Protein AF-A0A6C0EWU5-F1 (afdb_monomer_lite)

Secondary structure (DSSP, 8-state):
---------HHHHHHHHHHHHHHHHHHHHHHHHHHHHHHHHHHHHHHHHHHHHHHHHHHHHHHHHHHHHHHHHHHHHHHHHHHHHTS-S-HHHHHHHHHHHHHHHHHHHHHHHHHHHHH-TTGGG--

Structure (mmCIF, N/CA/C/O backbone):
data_AF-A0A6C0EWU5-F1
#
_entry.id   AF-A0A6C0EWU5-F1
#
loop_
_atom_site.group_PDB
_atom_site.id
_atom_site.type_symbol
_atom_site.label_atom_id
_atom_site.label_alt_id
_atom_site.label_comp_id
_atom_site.label_asym_id
_atom_site.label_entity_id
_atom_site.label_seq_id
_atom_site.pdbx_PDB_ins_code
_atom_site.Cartn_x
_atom_site.Cartn_y
_atom_site.Cartn_z
_atom_site.occupancy
_atom_site.B_iso_or_equiv
_atom_site.auth_seq_id
_atom_site.auth_comp_id
_atom_site.auth_asym_id
_atom_site.auth_atom_id
_atom_site.pdbx_PDB_model_num
ATOM 1 N N . MET A 1 1 ? 5.588 5.354 -76.431 1.00 35.34 1 MET A N 1
ATOM 2 C CA . MET A 1 1 ? 6.409 6.400 -75.790 1.00 35.34 1 MET A CA 1
ATOM 3 C C . MET A 1 1 ? 7.253 5.715 -74.732 1.00 35.34 1 MET A C 1
ATOM 5 O O . MET A 1 1 ? 6.682 5.123 -73.828 1.00 35.34 1 MET A O 1
ATOM 9 N N . ASN A 1 2 ? 8.574 5.694 -74.916 1.00 43.91 2 ASN A N 1
ATOM 10 C CA . ASN A 1 2 ? 9.517 5.107 -73.963 1.00 43.91 2 ASN A CA 1
ATOM 11 C C . ASN A 1 2 ? 9.592 6.008 -72.730 1.00 43.91 2 ASN A C 1
ATOM 13 O O . ASN A 1 2 ? 9.985 7.167 -72.842 1.00 43.91 2 ASN A O 1
ATOM 17 N N . THR A 1 3 ? 9.216 5.488 -71.565 1.00 42.56 3 THR A N 1
ATOM 18 C CA . THR A 1 3 ? 9.579 6.096 -70.283 1.00 42.56 3 THR A CA 1
ATOM 19 C C . THR A 1 3 ? 11.103 6.050 -70.159 1.00 42.56 3 THR A C 1
ATOM 21 O O . THR A 1 3 ? 11.662 4.955 -70.271 1.00 42.56 3 THR A O 1
ATOM 24 N N . PRO A 1 4 ? 11.798 7.184 -69.969 1.00 48.66 4 PRO A N 1
ATOM 25 C CA . PRO A 1 4 ? 13.236 7.164 -69.765 1.00 48.66 4 PRO A CA 1
ATOM 26 C C . PRO A 1 4 ? 13.514 6.430 -68.451 1.00 48.66 4 PRO A C 1
ATOM 28 O O . PRO A 1 4 ? 13.152 6.896 -67.372 1.00 48.66 4 PRO A O 1
ATOM 31 N N . SER A 1 5 ? 14.112 5.245 -68.563 1.00 55.81 5 SER A N 1
ATOM 32 C CA . SER A 1 5 ? 14.723 4.549 -67.438 1.00 55.81 5 SER A CA 1
ATOM 33 C C . SER A 1 5 ? 15.884 5.421 -66.978 1.00 55.81 5 SER A C 1
ATOM 35 O O . SER A 1 5 ? 16.897 5.512 -67.670 1.00 55.81 5 SER A O 1
ATOM 37 N N . TYR A 1 6 ? 15.710 6.143 -65.871 1.00 59.22 6 TYR A N 1
ATOM 38 C CA . TYR A 1 6 ? 16.803 6.889 -65.257 1.00 59.22 6 TYR A CA 1
ATOM 39 C C . TYR A 1 6 ? 17.744 5.862 -64.617 1.00 59.22 6 TYR A C 1
ATOM 41 O O . TYR A 1 6 ? 17.620 5.514 -63.442 1.00 59.22 6 TYR A O 1
ATOM 49 N N . GLU A 1 7 ? 18.629 5.279 -65.424 1.00 72.81 7 GLU A N 1
ATOM 50 C CA . GLU A 1 7 ? 19.652 4.376 -64.923 1.00 72.81 7 GLU A CA 1
ATOM 51 C C . GLU A 1 7 ? 20.672 5.206 -64.153 1.00 72.81 7 GLU A C 1
ATOM 53 O O . GLU A 1 7 ? 21.529 5.861 -64.739 1.00 72.81 7 GLU A O 1
ATOM 58 N N . LEU A 1 8 ? 20.562 5.174 -62.822 1.00 75.50 8 LEU A N 1
ATOM 59 C CA . LEU A 1 8 ? 21.600 5.678 -61.925 1.00 75.50 8 LEU A CA 1
ATOM 60 C C . LEU A 1 8 ? 22.953 5.136 -62.384 1.00 75.50 8 LEU A C 1
ATOM 62 O O . LEU A 1 8 ? 23.079 3.932 -62.651 1.00 75.50 8 LEU A O 1
ATOM 66 N N . THR A 1 9 ? 23.950 6.009 -62.444 1.00 86.19 9 THR A N 1
ATOM 67 C CA . THR A 1 9 ? 25.335 5.619 -62.701 1.00 86.19 9 THR A CA 1
ATOM 68 C C . THR A 1 9 ? 25.830 4.696 -61.586 1.00 86.19 9 THR A C 1
ATOM 70 O O . THR A 1 9 ? 25.297 4.698 -60.475 1.00 86.19 9 THR A O 1
ATOM 73 N N . LEU A 1 10 ? 26.863 3.893 -61.861 1.00 83.94 10 LEU A N 1
ATOM 74 C CA . LEU A 1 10 ? 27.429 2.968 -60.871 1.00 83.94 10 LEU A CA 1
ATOM 75 C C . LEU A 1 10 ? 27.783 3.686 -59.554 1.00 83.94 10 LEU A C 1
ATOM 77 O O . LEU A 1 10 ? 27.404 3.226 -58.484 1.00 83.94 10 LEU A O 1
ATOM 81 N N . ALA A 1 11 ? 28.399 4.867 -59.648 1.00 84.56 11 ALA A N 1
ATOM 82 C CA . ALA A 1 11 ? 28.766 5.678 -58.489 1.00 84.56 11 ALA A CA 1
ATOM 83 C C . ALA A 1 11 ? 27.550 6.187 -57.689 1.00 84.56 11 ALA A C 1
ATOM 85 O O . ALA A 1 11 ? 27.595 6.244 -56.460 1.00 84.56 11 ALA A O 1
ATOM 86 N N . GLU A 1 12 ? 26.451 6.549 -58.359 1.00 88.81 12 GLU A N 1
ATOM 87 C CA . GLU A 1 12 ? 25.216 6.974 -57.685 1.00 88.81 12 GLU A CA 1
ATOM 88 C C . GLU A 1 12 ? 24.514 5.802 -56.991 1.00 88.81 12 GLU A C 1
ATOM 90 O O . GLU A 1 12 ? 23.986 5.972 -55.891 1.00 88.81 12 GLU A O 1
ATOM 95 N N . ARG A 1 13 ? 24.542 4.604 -57.594 1.00 86.75 13 ARG A N 1
ATOM 96 C CA . ARG A 1 13 ? 24.025 3.379 -56.963 1.00 86.75 13 ARG A CA 1
ATOM 97 C C . ARG A 1 13 ? 24.836 3.012 -55.726 1.00 86.75 13 ARG A C 1
ATOM 99 O O . ARG A 1 13 ? 24.239 2.727 -54.692 1.00 86.75 13 ARG A O 1
ATOM 106 N N . ASP A 1 14 ? 26.162 3.085 -55.809 1.00 88.62 14 ASP A N 1
ATOM 107 C CA . ASP A 1 14 ? 27.047 2.799 -54.677 1.00 88.62 14 ASP A CA 1
ATOM 108 C C . ASP A 1 14 ? 26.817 3.782 -53.523 1.00 88.62 14 ASP A C 1
ATOM 110 O O . ASP A 1 14 ? 26.668 3.371 -52.373 1.00 88.62 14 ASP A O 1
ATOM 114 N N . ASN A 1 15 ? 26.691 5.082 -53.811 1.00 91.94 15 ASN A N 1
ATOM 115 C CA . ASN A 1 15 ? 26.384 6.081 -52.783 1.00 91.94 15 ASN A CA 1
ATOM 116 C C . ASN A 1 15 ? 25.007 5.829 -52.141 1.00 91.94 15 ASN A C 1
ATOM 118 O O . ASN A 1 15 ? 24.858 5.889 -50.921 1.00 91.94 15 ASN A O 1
ATOM 122 N N . TYR A 1 16 ? 24.002 5.480 -52.947 1.00 92.06 16 TYR A N 1
ATOM 123 C CA . TYR A 1 16 ? 22.674 5.143 -52.440 1.00 92.06 16 TYR A CA 1
ATOM 124 C C . TYR A 1 16 ? 22.685 3.896 -51.540 1.00 92.06 16 TYR A C 1
ATOM 126 O O . TYR A 1 16 ? 22.031 3.892 -50.496 1.00 92.06 16 TYR A O 1
ATOM 134 N N . LEU A 1 17 ? 23.467 2.867 -51.884 1.00 92.81 17 LEU A N 1
ATOM 135 C CA . LEU A 1 17 ? 23.655 1.684 -51.038 1.00 92.81 17 LEU A CA 1
ATOM 136 C C . LEU A 1 17 ? 24.297 2.044 -49.694 1.00 92.81 17 LEU A C 1
ATOM 138 O O . LEU A 1 17 ? 23.769 1.646 -48.657 1.00 92.81 17 LEU A O 1
ATOM 142 N N . VAL A 1 18 ? 25.344 2.874 -49.692 1.00 95.25 18 VAL A N 1
ATOM 143 C CA . VAL A 1 18 ? 25.978 3.362 -48.453 1.00 95.25 18 VAL A CA 1
ATOM 144 C C . VAL A 1 18 ? 24.972 4.111 -47.570 1.00 95.25 18 VAL A C 1
ATOM 146 O O . VAL A 1 18 ? 24.932 3.920 -46.353 1.00 95.25 18 VAL A O 1
ATOM 149 N N . GLN A 1 19 ? 24.107 4.938 -48.165 1.00 95.31 19 GLN A N 1
ATOM 150 C CA . GLN A 1 19 ? 23.055 5.638 -47.422 1.00 95.31 19 GLN A CA 1
ATOM 151 C C . GLN A 1 19 ? 22.014 4.676 -46.839 1.00 95.31 19 GLN A C 1
ATOM 153 O O . GLN A 1 19 ? 21.577 4.865 -45.701 1.00 95.31 19 GLN A O 1
ATOM 158 N N . ILE A 1 20 ? 21.618 3.644 -47.589 1.00 95.31 20 ILE A N 1
ATOM 159 C CA . ILE A 1 20 ? 20.702 2.608 -47.098 1.00 95.31 20 ILE A CA 1
ATOM 160 C C . ILE A 1 20 ? 21.328 1.859 -45.922 1.00 95.31 20 ILE A C 1
ATOM 162 O O . ILE A 1 20 ? 20.665 1.691 -44.899 1.00 95.31 20 ILE A O 1
ATOM 166 N N . GLU A 1 21 ? 22.588 1.442 -46.031 1.00 96.00 21 GLU A N 1
ATOM 167 C CA . GLU A 1 21 ? 23.302 0.742 -44.960 1.00 96.00 21 GLU A CA 1
ATOM 168 C C . GLU A 1 21 ? 23.369 1.594 -43.689 1.00 96.00 21 GLU A C 1
ATOM 170 O O . GLU A 1 21 ? 22.986 1.125 -42.612 1.00 96.00 21 GLU A O 1
ATOM 175 N N . ALA A 1 22 ? 23.716 2.877 -43.822 1.00 97.25 22 ALA A N 1
ATOM 176 C CA . ALA A 1 22 ? 23.724 3.817 -42.704 1.00 97.25 22 ALA A CA 1
ATOM 177 C C . ALA A 1 22 ? 22.333 3.968 -42.058 1.00 97.25 22 ALA A C 1
ATOM 179 O O . ALA A 1 22 ? 22.202 3.995 -40.831 1.00 97.25 22 ALA A O 1
ATOM 180 N N . GLN A 1 23 ? 21.262 4.026 -42.859 1.00 97.56 23 GLN A N 1
ATOM 181 C CA . GLN A 1 23 ? 19.895 4.087 -42.333 1.00 97.56 23 GLN A CA 1
ATOM 182 C C . GLN A 1 23 ? 19.464 2.786 -41.646 1.00 97.56 23 GLN A C 1
ATOM 184 O O . GLN A 1 23 ? 18.754 2.837 -40.636 1.00 97.56 23 GLN A O 1
ATOM 189 N N . ILE A 1 24 ? 19.861 1.626 -42.175 1.00 97.50 24 ILE A N 1
ATOM 190 C CA . ILE A 1 24 ? 19.598 0.320 -41.560 1.00 97.50 24 ILE A CA 1
ATOM 191 C C . ILE A 1 24 ? 20.277 0.255 -40.193 1.00 97.50 24 ILE A C 1
ATOM 193 O O . ILE A 1 24 ? 19.633 -0.111 -39.206 1.00 97.50 24 ILE A O 1
ATOM 197 N N . GLU A 1 25 ? 21.542 0.662 -40.110 1.00 97.94 25 GLU A N 1
ATOM 198 C CA . GLU A 1 25 ? 22.288 0.679 -38.856 1.00 97.94 25 GLU A CA 1
ATOM 199 C C . GLU A 1 25 ? 21.668 1.649 -37.839 1.00 97.94 25 GLU A C 1
ATOM 201 O O . GLU A 1 25 ? 21.406 1.269 -36.694 1.00 97.94 25 GLU A O 1
ATOM 206 N N . ALA A 1 26 ? 21.320 2.867 -38.264 1.00 97.94 26 ALA A N 1
ATOM 207 C CA . ALA A 1 26 ? 20.658 3.848 -37.407 1.00 97.94 26 ALA A CA 1
ATOM 208 C C . ALA A 1 26 ? 19.324 3.320 -36.846 1.00 97.94 26 ALA A C 1
ATOM 210 O O . ALA A 1 26 ? 19.053 3.435 -35.646 1.00 97.94 26 ALA A O 1
ATOM 211 N N . LYS A 1 27 ? 18.501 2.680 -37.688 1.00 98.19 27 LYS A N 1
ATOM 212 C CA . LYS A 1 27 ? 17.238 2.058 -37.257 1.00 98.19 27 LYS A CA 1
ATOM 213 C C . LYS A 1 27 ? 17.474 0.893 -36.301 1.00 98.19 27 LYS A C 1
ATOM 215 O O . LYS A 1 27 ? 16.739 0.759 -35.323 1.00 98.19 27 LYS A O 1
ATOM 220 N N . ARG A 1 28 ? 18.500 0.072 -36.539 1.00 97.81 28 ARG A N 1
ATOM 221 C CA . ARG A 1 28 ? 18.869 -1.032 -35.644 1.00 97.81 28 ARG A CA 1
ATOM 222 C C . ARG A 1 28 ? 19.251 -0.513 -34.260 1.00 97.81 28 ARG A C 1
ATOM 224 O O . ARG A 1 28 ? 18.725 -1.006 -33.263 1.00 97.81 28 ARG A O 1
ATOM 231 N N . ASN A 1 29 ? 20.093 0.515 -34.199 1.00 98.06 29 ASN A N 1
ATOM 232 C CA . ASN A 1 29 ? 20.510 1.137 -32.943 1.00 98.06 29 ASN A CA 1
ATOM 233 C C . ASN A 1 29 ? 19.324 1.772 -32.204 1.00 98.06 29 ASN A C 1
ATOM 235 O O . ASN A 1 29 ? 19.176 1.584 -30.995 1.00 98.06 29 ASN A O 1
ATOM 239 N N . LEU A 1 30 ? 18.418 2.432 -32.932 1.00 97.94 30 LEU A N 1
ATOM 240 C CA . LEU A 1 30 ? 17.181 2.969 -32.366 1.00 97.94 30 LEU A CA 1
ATOM 241 C C . LEU A 1 30 ? 16.304 1.867 -31.751 1.00 97.94 30 LEU A C 1
ATOM 243 O O . LEU A 1 30 ? 15.815 2.024 -30.632 1.00 97.94 30 LEU A O 1
ATOM 247 N N . LEU A 1 31 ? 16.102 0.749 -32.456 1.00 98.25 31 LEU A N 1
ATOM 248 C CA . LEU A 1 31 ? 15.298 -0.374 -31.963 1.00 98.25 31 LEU A CA 1
ATOM 249 C C . LEU A 1 31 ? 15.914 -1.016 -30.716 1.00 98.25 31 LEU A C 1
ATOM 251 O O . LEU A 1 31 ? 15.196 -1.304 -29.759 1.00 98.25 31 LEU A O 1
ATOM 255 N N . LEU A 1 32 ? 17.238 -1.186 -30.690 1.00 98.19 32 LEU A N 1
ATOM 256 C CA . LEU A 1 32 ? 17.953 -1.679 -29.512 1.00 98.19 32 LEU A CA 1
ATOM 257 C C . LEU A 1 32 ? 17.789 -0.739 -28.311 1.00 98.19 32 LEU A C 1
ATOM 259 O O . LEU A 1 32 ? 17.517 -1.207 -27.203 1.00 98.19 32 LEU A O 1
ATOM 263 N N . GLY A 1 33 ? 17.886 0.574 -28.535 1.00 98.19 33 GLY A N 1
ATOM 264 C CA . GLY A 1 33 ? 17.641 1.584 -27.506 1.00 98.19 33 GLY A CA 1
ATOM 265 C C . GLY A 1 33 ? 16.211 1.528 -26.964 1.00 98.19 33 GLY A C 1
ATOM 266 O O . GLY A 1 33 ? 16.013 1.471 -25.750 1.00 98.19 33 GLY A O 1
ATOM 267 N N . LYS A 1 34 ? 15.211 1.453 -27.853 1.00 98.06 34 LYS A N 1
ATOM 268 C CA . LYS A 1 34 ? 13.795 1.330 -27.470 1.00 98.06 34 LYS A CA 1
ATOM 269 C C . LYS A 1 34 ? 13.512 0.058 -26.678 1.00 98.06 34 LYS A C 1
ATOM 271 O O . LYS A 1 34 ? 12.779 0.118 -25.697 1.00 98.06 34 LYS A O 1
ATOM 276 N N . ARG A 1 35 ? 14.112 -1.075 -27.059 1.00 97.94 35 ARG A N 1
ATOM 277 C CA . ARG A 1 35 ? 13.980 -2.332 -26.310 1.00 97.94 35 ARG A CA 1
ATOM 278 C C . ARG A 1 35 ? 14.500 -2.179 -24.882 1.00 97.94 35 ARG A C 1
ATOM 280 O O . ARG A 1 35 ? 13.786 -2.512 -23.946 1.00 97.94 35 ARG A O 1
ATOM 287 N N . LYS A 1 36 ? 15.707 -1.628 -24.712 1.00 97.88 36 LYS A N 1
ATOM 288 C CA . LYS A 1 36 ? 16.297 -1.408 -23.382 1.00 97.88 36 LYS A CA 1
ATOM 289 C C . LYS A 1 36 ? 15.447 -0.462 -22.529 1.00 97.88 36 LYS A C 1
ATOM 291 O O . LYS A 1 36 ? 15.267 -0.706 -21.341 1.00 97.88 36 LYS A O 1
ATOM 296 N N . PHE A 1 37 ? 14.918 0.600 -23.137 1.00 97.94 37 PHE A N 1
ATOM 297 C CA . PHE A 1 37 ? 13.999 1.515 -22.465 1.00 97.94 37 PHE A CA 1
ATOM 298 C C . PHE A 1 37 ? 12.746 0.783 -21.968 1.00 97.94 37 PHE A C 1
ATOM 300 O O . PHE A 1 37 ? 12.447 0.843 -20.781 1.00 97.94 37 PHE A O 1
ATOM 307 N N . LEU A 1 38 ? 12.078 0.018 -22.840 1.00 97.94 38 LEU A N 1
ATOM 308 C CA . LEU A 1 38 ? 10.892 -0.763 -22.476 1.00 97.94 38 LEU A CA 1
ATOM 309 C C . LEU A 1 38 ? 11.176 -1.773 -21.360 1.00 97.94 38 LEU A C 1
ATOM 311 O O . LEU A 1 38 ? 10.381 -1.895 -20.435 1.00 97.94 38 LEU A O 1
ATOM 315 N N . GLU A 1 39 ? 12.310 -2.472 -21.415 1.00 98.06 39 GLU A N 1
ATOM 316 C CA . GLU A 1 39 ? 12.717 -3.411 -20.364 1.00 98.06 39 GLU A CA 1
ATOM 317 C C . GLU A 1 39 ? 12.882 -2.722 -19.004 1.00 98.06 39 GLU A C 1
ATOM 319 O O . GLU A 1 39 ? 12.488 -3.281 -17.981 1.00 98.06 39 GLU A O 1
ATOM 324 N N . ASN A 1 40 ? 13.431 -1.507 -18.977 1.00 97.88 40 ASN A N 1
ATOM 325 C CA . ASN A 1 40 ? 13.566 -0.736 -17.743 1.00 97.88 40 ASN A CA 1
ATOM 326 C C . ASN A 1 40 ? 12.209 -0.236 -17.236 1.00 97.88 40 ASN A C 1
ATOM 328 O O . ASN A 1 40 ? 11.893 -0.438 -16.067 1.00 97.88 40 ASN A O 1
ATOM 332 N N . THR A 1 41 ? 11.373 0.321 -18.115 1.00 97.69 41 THR A N 1
ATOM 333 C CA . THR A 1 41 ? 10.021 0.770 -17.754 1.00 97.69 41 THR A CA 1
ATOM 334 C C . THR A 1 41 ? 9.167 -0.379 -17.220 1.00 97.69 41 THR A C 1
ATOM 336 O O . THR A 1 41 ? 8.421 -0.206 -16.264 1.00 97.69 41 THR A O 1
ATOM 339 N N . LEU A 1 42 ? 9.291 -1.584 -17.785 1.00 97.44 42 LEU A N 1
ATOM 340 C CA . LEU A 1 42 ? 8.593 -2.762 -17.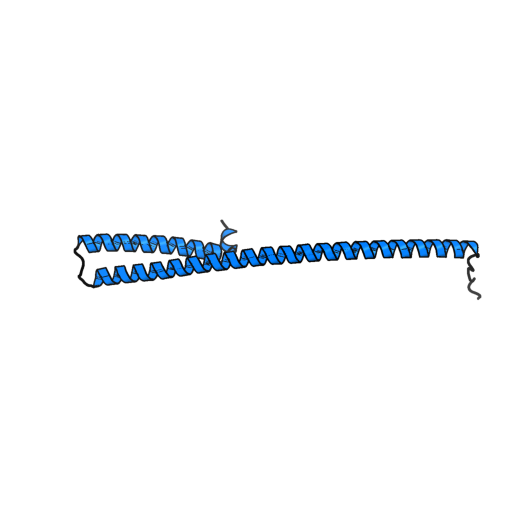271 1.00 97.44 42 LEU A CA 1
ATOM 341 C C . LEU A 1 42 ? 9.032 -3.118 -15.847 1.00 97.44 42 LEU A C 1
ATOM 343 O O . LEU A 1 42 ? 8.178 -3.427 -15.019 1.00 97.44 42 LEU A O 1
ATOM 347 N N . LYS A 1 43 ? 10.332 -3.042 -15.542 1.00 97.25 43 LYS A N 1
ATOM 348 C CA . LYS A 1 43 ? 10.841 -3.277 -14.181 1.00 97.25 43 LYS A CA 1
ATOM 349 C C . LYS A 1 43 ? 10.317 -2.236 -13.196 1.00 97.25 43 LYS A C 1
ATOM 351 O O . LYS A 1 43 ? 9.894 -2.598 -12.103 1.00 97.25 43 LYS A O 1
ATOM 356 N N . GLU A 1 44 ? 10.315 -0.965 -13.587 1.00 97.00 44 GLU A N 1
ATOM 357 C CA . GLU A 1 44 ? 9.756 0.123 -12.777 1.00 97.00 44 GLU A CA 1
ATOM 358 C C . GLU A 1 44 ? 8.261 -0.094 -12.520 1.00 97.00 44 GLU A C 1
ATOM 360 O O . GLU A 1 44 ? 7.817 -0.019 -11.378 1.00 97.00 44 GLU A O 1
ATOM 365 N N . ASN A 1 45 ? 7.496 -0.469 -13.546 1.00 97.38 45 ASN A N 1
ATOM 366 C CA . ASN A 1 45 ? 6.074 -0.774 -13.402 1.00 97.38 45 ASN A CA 1
ATOM 367 C C . ASN A 1 45 ? 5.826 -1.963 -12.466 1.00 97.38 45 ASN A C 1
ATOM 369 O O . ASN A 1 45 ? 4.928 -1.906 -11.631 1.00 97.38 45 ASN A O 1
ATOM 373 N N . GLN A 1 46 ? 6.623 -3.029 -12.569 1.00 97.50 46 GLN A N 1
ATOM 374 C CA . GLN A 1 46 ? 6.531 -4.178 -11.661 1.00 97.50 46 GLN A CA 1
ATOM 375 C C . GLN A 1 46 ? 6.834 -3.784 -10.214 1.00 97.50 46 GLN A C 1
ATOM 377 O O . GLN A 1 46 ? 6.140 -4.223 -9.298 1.00 97.50 46 GLN A O 1
ATOM 382 N N . PHE A 1 47 ? 7.843 -2.935 -10.007 1.00 96.31 47 PHE A N 1
ATOM 383 C CA . PHE A 1 47 ? 8.158 -2.394 -8.690 1.00 96.31 47 PHE A CA 1
ATOM 384 C C . PHE A 1 47 ? 6.997 -1.562 -8.132 1.00 96.31 47 PHE A C 1
ATOM 386 O O . PHE A 1 47 ? 6.568 -1.796 -7.004 1.00 96.31 47 PHE A O 1
ATOM 393 N N . LEU A 1 48 ? 6.445 -0.641 -8.927 1.00 97.19 48 LEU A N 1
ATOM 394 C CA . LEU A 1 48 ? 5.317 0.201 -8.523 1.00 97.19 48 LEU A CA 1
ATOM 395 C C . LEU A 1 48 ? 4.058 -0.617 -8.215 1.00 97.19 48 LEU A C 1
ATOM 397 O O . LEU A 1 48 ? 3.358 -0.309 -7.252 1.00 97.19 48 LEU A O 1
ATOM 401 N N . GLU A 1 49 ? 3.788 -1.682 -8.972 1.00 97.56 49 GLU A N 1
ATOM 402 C CA . GLU A 1 49 ? 2.684 -2.597 -8.670 1.00 97.56 49 GLU A CA 1
ATOM 403 C C . GLU A 1 49 ? 2.923 -3.340 -7.346 1.00 97.56 49 GLU A C 1
ATOM 405 O O . GLU A 1 49 ? 1.997 -3.507 -6.555 1.00 97.56 49 GLU A O 1
ATOM 410 N N . GLY A 1 50 ? 4.171 -3.727 -7.058 1.00 97.00 50 GLY A N 1
ATOM 411 C CA . GLY A 1 50 ? 4.565 -4.268 -5.756 1.00 97.00 50 GLY A CA 1
ATOM 412 C C . GLY A 1 50 ? 4.281 -3.291 -4.613 1.00 97.00 50 GLY A C 1
ATOM 413 O O . GLY A 1 50 ? 3.571 -3.638 -3.672 1.00 97.00 50 GLY A O 1
ATOM 414 N N . VAL A 1 51 ? 4.747 -2.046 -4.744 1.00 95.81 51 VAL A N 1
ATOM 415 C CA . VAL A 1 51 ? 4.511 -0.976 -3.761 1.00 95.81 51 VAL A CA 1
ATOM 416 C C . VAL A 1 51 ? 3.014 -0.763 -3.535 1.00 95.81 51 VAL A C 1
ATOM 418 O O . VAL A 1 51 ? 2.551 -0.784 -2.396 1.00 95.81 51 VAL A O 1
ATOM 421 N N . LYS A 1 52 ? 2.233 -0.615 -4.608 1.00 94.50 52 LYS A N 1
ATOM 422 C CA . LYS A 1 52 ? 0.773 -0.459 -4.543 1.00 94.50 52 LYS A CA 1
ATOM 423 C C . LYS A 1 52 ? 0.104 -1.622 -3.804 1.00 94.50 52 LYS A C 1
ATOM 425 O O . LYS A 1 52 ? -0.762 -1.388 -2.962 1.00 94.50 52 LYS A O 1
ATOM 430 N N . ASN A 1 53 ? 0.506 -2.858 -4.096 1.00 95.56 53 ASN A N 1
ATOM 431 C CA . ASN A 1 53 ? -0.038 -4.039 -3.428 1.00 95.56 53 ASN A CA 1
ATOM 432 C C . ASN A 1 53 ? 0.281 -4.052 -1.933 1.00 95.56 53 ASN A C 1
ATOM 434 O O . ASN A 1 53 ? -0.568 -4.441 -1.134 1.00 95.56 53 ASN A O 1
ATOM 438 N N . ASP A 1 54 ? 1.471 -3.613 -1.536 1.00 94.50 54 ASP A N 1
ATOM 439 C CA . ASP A 1 54 ? 1.824 -3.536 -0.123 1.00 94.50 54 ASP A CA 1
ATOM 440 C C . ASP A 1 54 ? 1.013 -2.454 0.600 1.00 94.50 54 ASP A C 1
ATOM 442 O O . ASP A 1 54 ? 0.460 -2.734 1.663 1.00 94.50 54 ASP A O 1
ATOM 446 N N . TYR A 1 55 ? 0.819 -1.275 -0.004 1.00 91.31 55 TYR A N 1
ATOM 447 C CA . TYR A 1 55 ? -0.103 -0.263 0.531 1.00 91.31 55 TYR A CA 1
ATOM 448 C C . TYR A 1 55 ? -1.523 -0.810 0.706 1.00 91.31 55 TYR A C 1
ATOM 450 O O . TYR A 1 55 ? -2.137 -0.579 1.747 1.00 91.31 55 TYR A O 1
ATOM 458 N N . HIS A 1 56 ? -2.027 -1.567 -0.270 1.00 89.94 56 HIS A N 1
ATOM 459 C CA . HIS A 1 56 ? -3.349 -2.182 -0.179 1.00 89.94 56 HIS A CA 1
ATOM 460 C C . HIS A 1 56 ? -3.442 -3.192 0.975 1.00 89.94 56 HIS A C 1
ATOM 462 O O . HIS A 1 56 ? -4.381 -3.134 1.763 1.00 89.94 56 HIS A O 1
ATOM 468 N N . LYS A 1 57 ? -2.430 -4.049 1.163 1.00 93.50 57 LYS A N 1
ATOM 469 C CA . LYS A 1 57 ? -2.388 -4.982 2.304 1.00 93.50 57 LYS A CA 1
ATOM 470 C C . LYS A 1 57 ? -2.360 -4.258 3.648 1.00 93.50 57 LYS A C 1
ATOM 472 O O . LYS A 1 57 ? -3.049 -4.675 4.576 1.00 93.50 57 LYS A O 1
ATOM 477 N N . TYR A 1 58 ? -1.549 -3.206 3.775 1.00 90.56 58 TYR A N 1
ATOM 478 C CA . TYR A 1 58 ? -1.490 -2.412 5.005 1.00 90.56 58 TYR A CA 1
ATOM 479 C C . TYR A 1 58 ? -2.835 -1.766 5.309 1.00 90.56 58 TYR A C 1
ATOM 481 O O . TYR A 1 58 ? -3.301 -1.801 6.444 1.00 90.56 58 TYR A O 1
ATOM 489 N N . TYR A 1 59 ? -3.466 -1.216 4.283 1.00 89.19 59 TYR A N 1
ATOM 490 C CA . TYR A 1 59 ? -4.788 -0.637 4.375 1.00 89.19 59 TYR A CA 1
ATOM 491 C C . TYR A 1 59 ? -5.834 -1.657 4.855 1.00 89.19 59 TYR A C 1
ATOM 493 O O . TYR A 1 59 ? -6.507 -1.414 5.859 1.00 89.19 59 TYR A O 1
ATOM 501 N N 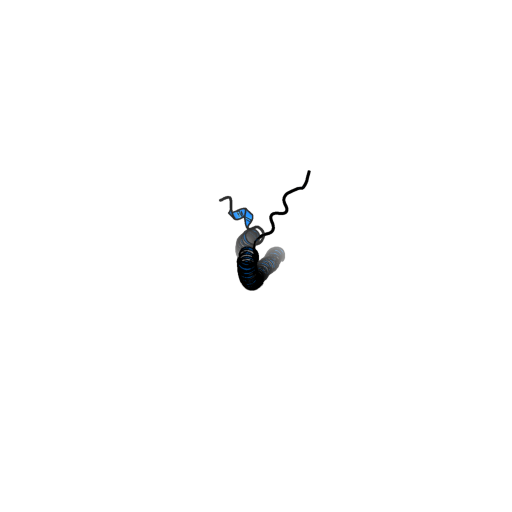. ASP A 1 60 ? -5.906 -2.828 4.215 1.00 89.62 60 ASP A N 1
ATOM 502 C CA . ASP A 1 60 ? -6.838 -3.897 4.591 1.00 89.62 60 ASP A CA 1
ATOM 503 C C . ASP A 1 60 ? -6.593 -4.370 6.028 1.00 89.62 60 ASP A C 1
ATOM 505 O O . ASP A 1 60 ? -7.530 -4.625 6.789 1.00 89.62 60 ASP A O 1
ATOM 509 N N . TYR A 1 61 ? -5.322 -4.460 6.424 1.00 94.31 61 TYR A N 1
ATOM 510 C CA . TYR A 1 61 ? -4.932 -4.822 7.779 1.00 94.31 61 TYR A CA 1
ATOM 511 C C . TYR A 1 61 ? -5.426 -3.802 8.812 1.00 94.31 61 TYR A C 1
ATOM 513 O O . TYR A 1 61 ? -6.034 -4.198 9.807 1.00 94.31 61 TYR A O 1
ATOM 521 N N . ILE A 1 62 ? -5.221 -2.503 8.576 1.00 91.12 62 ILE A N 1
ATOM 522 C CA . ILE A 1 62 ? -5.676 -1.442 9.488 1.00 91.12 62 ILE A CA 1
ATOM 523 C C . ILE A 1 62 ? -7.207 -1.434 9.571 1.00 91.12 62 ILE A C 1
ATOM 525 O O . ILE A 1 62 ? -7.759 -1.376 10.673 1.00 91.12 62 ILE A O 1
ATOM 529 N N . ALA A 1 63 ? -7.899 -1.546 8.433 1.00 91.31 63 ALA A N 1
ATOM 530 C CA . ALA A 1 63 ? -9.357 -1.625 8.397 1.00 91.31 63 ALA A CA 1
ATOM 531 C C . ALA A 1 63 ? -9.864 -2.814 9.228 1.00 91.31 63 ALA A C 1
ATOM 533 O O . ALA A 1 63 ? -10.734 -2.659 10.087 1.00 91.31 63 ALA A O 1
ATOM 534 N N . LYS A 1 64 ? -9.259 -3.994 9.051 1.00 95.00 64 LYS A N 1
ATOM 535 C CA . LYS A 1 64 ? -9.592 -5.186 9.833 1.00 95.00 64 LYS A CA 1
ATOM 536 C C . LYS A 1 64 ? -9.359 -4.978 11.330 1.00 95.00 64 LYS A C 1
ATOM 538 O O . LYS A 1 64 ? -10.251 -5.280 12.119 1.00 95.00 64 LYS A O 1
ATOM 543 N N . GLN A 1 65 ? -8.206 -4.434 11.725 1.00 95.25 65 GLN A N 1
ATOM 544 C CA . GLN A 1 65 ? -7.913 -4.150 13.133 1.00 95.25 65 GLN A CA 1
ATOM 545 C C . GLN A 1 65 ? -8.969 -3.233 13.759 1.00 95.25 65 GLN A C 1
ATOM 547 O O . GLN A 1 65 ? -9.438 -3.501 14.862 1.00 95.25 65 GLN A O 1
ATOM 552 N N . LYS A 1 66 ? -9.386 -2.183 13.045 1.00 93.50 66 LYS A N 1
ATOM 553 C CA . LYS A 1 66 ? -10.411 -1.248 13.523 1.00 93.50 66 LYS A CA 1
ATOM 554 C C . LYS A 1 66 ? -11.796 -1.889 13.615 1.00 93.50 66 LYS A C 1
ATOM 556 O O . LYS A 1 66 ? -12.528 -1.630 14.569 1.00 93.50 66 LYS A O 1
ATOM 561 N N . MET A 1 67 ? -12.156 -2.764 12.675 1.00 93.00 67 MET A N 1
ATOM 562 C CA . MET A 1 67 ? -13.391 -3.552 12.767 1.00 93.00 67 MET A CA 1
ATOM 563 C C . MET A 1 67 ? -13.377 -4.503 13.970 1.00 93.00 67 MET A C 1
ATOM 565 O O . MET A 1 67 ? -14.395 -4.649 14.648 1.00 93.00 67 MET A O 1
ATOM 569 N N . ASP A 1 68 ? -12.240 -5.142 14.246 1.00 96.25 68 ASP A N 1
ATOM 570 C CA . ASP A 1 68 ? -12.084 -6.031 15.397 1.00 96.25 68 ASP A CA 1
ATOM 571 C C . ASP A 1 68 ? -12.145 -5.248 16.724 1.00 96.25 68 ASP A C 1
ATOM 573 O O . ASP A 1 68 ? -12.826 -5.683 17.655 1.00 96.25 68 ASP A O 1
ATOM 577 N N . GLU A 1 69 ? -11.538 -4.056 16.788 1.00 95.00 69 GLU A N 1
ATOM 578 C CA . GLU A 1 69 ? -11.636 -3.121 17.922 1.00 95.00 69 GLU A CA 1
ATOM 579 C C . GLU A 1 69 ? -13.095 -2.718 18.188 1.00 95.00 69 GLU A C 1
ATOM 581 O O . GLU A 1 69 ? -13.582 -2.801 19.317 1.00 95.00 69 GLU A O 1
ATOM 586 N N . LEU A 1 70 ? -13.840 -2.371 17.135 1.00 94.06 70 LEU A N 1
ATOM 587 C CA . LEU A 1 70 ? -15.258 -2.028 17.231 1.00 94.06 70 LEU A CA 1
ATOM 588 C C . LEU A 1 70 ? -16.111 -3.205 17.723 1.00 94.06 70 LEU A C 1
ATOM 590 O O . LEU A 1 70 ? -17.045 -3.012 18.506 1.00 94.06 70 LEU A O 1
ATOM 594 N N . ARG A 1 71 ? -15.781 -4.429 17.297 1.00 95.75 71 ARG A N 1
ATOM 595 C CA . ARG A 1 71 ? -16.454 -5.650 17.756 1.00 95.75 71 ARG A CA 1
ATOM 596 C C . ARG A 1 71 ? -16.195 -5.890 19.246 1.00 95.75 71 ARG A C 1
ATOM 598 O O . ARG A 1 71 ? -17.136 -6.186 19.978 1.00 95.75 71 ARG A O 1
ATOM 605 N N . ALA A 1 72 ? -14.955 -5.708 19.702 1.00 95.69 72 ALA A N 1
ATOM 606 C CA . ALA A 1 72 ? -14.591 -5.819 21.114 1.00 95.69 72 ALA A CA 1
ATOM 607 C C . ALA A 1 72 ? -15.313 -4.771 21.978 1.00 95.69 72 ALA A C 1
ATOM 609 O O . ALA A 1 72 ? -15.884 -5.118 23.011 1.00 95.69 72 ALA A O 1
ATOM 610 N N . MET A 1 73 ? -15.379 -3.516 21.522 1.00 93.94 73 MET A N 1
ATOM 611 C CA . MET A 1 73 ? -16.145 -2.461 22.200 1.00 93.94 73 MET A CA 1
ATOM 612 C C . MET A 1 73 ? -17.640 -2.795 22.294 1.00 93.94 73 MET A C 1
ATOM 614 O O . MET A 1 73 ? -18.265 -2.552 23.323 1.00 93.94 73 MET A O 1
ATOM 618 N N . GLY A 1 74 ? -18.212 -3.415 21.256 1.00 93.44 74 GLY A N 1
ATOM 619 C CA . GLY A 1 74 ? -19.593 -3.903 21.287 1.00 93.44 74 GLY A CA 1
ATOM 620 C C . GLY A 1 74 ? -19.837 -4.957 22.374 1.00 93.44 74 GLY A C 1
ATOM 621 O O . GLY A 1 74 ? -20.861 -4.906 23.051 1.00 93.44 74 GLY A O 1
ATOM 622 N N . ILE A 1 75 ? -18.880 -5.865 22.590 1.00 95.88 75 ILE A N 1
ATOM 623 C CA . ILE A 1 75 ? -18.942 -6.858 23.675 1.00 95.88 75 ILE A CA 1
ATOM 624 C C . ILE A 1 75 ? -18.889 -6.165 25.042 1.00 95.88 75 ILE A C 1
ATOM 626 O O . ILE A 1 75 ? -19.692 -6.484 25.916 1.00 95.88 75 ILE A O 1
ATOM 630 N N . LEU A 1 76 ? -17.988 -5.190 25.221 1.00 93.31 76 LEU A N 1
ATOM 631 C CA . LEU A 1 76 ? -17.893 -4.422 26.469 1.00 93.31 76 LEU A CA 1
ATOM 632 C C . LEU A 1 76 ? -19.188 -3.664 26.766 1.00 93.31 76 LEU A C 1
ATOM 634 O O . LEU A 1 76 ? -19.661 -3.685 27.898 1.00 93.31 76 LEU A O 1
ATOM 638 N N . LYS A 1 77 ? -19.794 -3.048 25.746 1.00 92.81 77 LYS A N 1
ATOM 639 C CA . LYS A 1 77 ? -21.093 -2.382 25.873 1.00 92.81 77 LYS A CA 1
ATOM 640 C C . LYS A 1 77 ? -22.194 -3.357 26.302 1.00 92.81 77 LYS A C 1
ATOM 642 O O . LYS A 1 77 ? -22.976 -3.029 27.185 1.00 92.81 77 LYS A O 1
ATOM 647 N N . GLN A 1 78 ? -22.264 -4.540 25.690 1.00 93.00 78 GLN A N 1
ATOM 648 C CA . GLN A 1 78 ? -23.266 -5.540 26.067 1.00 93.00 78 GLN A CA 1
ATOM 649 C C . GLN A 1 78 ? -23.084 -5.980 27.523 1.00 93.00 78 GLN A C 1
ATOM 651 O O . GLN A 1 78 ? -24.050 -6.070 28.270 1.00 93.00 78 GLN A O 1
ATOM 656 N N . TYR A 1 79 ? -21.839 -6.189 27.948 1.00 91.31 79 TYR A N 1
ATOM 657 C CA . TYR A 1 79 ? -21.537 -6.541 29.329 1.00 91.31 79 TYR A CA 1
ATOM 658 C C . TYR A 1 79 ? -21.948 -5.441 30.324 1.00 91.31 79 TYR A C 1
ATOM 660 O O . TYR A 1 79 ? -22.487 -5.747 31.387 1.00 91.31 79 TYR A O 1
ATOM 668 N N . THR A 1 80 ? -21.738 -4.159 29.993 1.00 87.88 80 THR A N 1
ATOM 669 C CA . THR A 1 80 ? -22.194 -3.052 30.852 1.00 87.88 80 THR A CA 1
ATOM 670 C C . THR A 1 80 ? -23.718 -2.930 30.887 1.00 87.88 80 THR A C 1
ATOM 672 O O . THR A 1 80 ? -24.266 -2.661 31.955 1.00 87.88 80 THR A O 1
ATOM 675 N N . ASP A 1 81 ? -24.408 -3.197 29.773 1.00 88.38 81 ASP A N 1
ATOM 676 C CA . ASP A 1 81 ? -25.874 -3.296 29.727 1.00 88.38 81 ASP A CA 1
ATOM 677 C C . ASP A 1 81 ? -26.386 -4.414 30.656 1.00 88.38 81 ASP A C 1
ATOM 679 O O . ASP A 1 81 ? -27.251 -4.177 31.504 1.00 88.38 81 ASP A O 1
ATOM 683 N N . ASP A 1 82 ? -25.797 -5.608 30.561 1.00 90.00 82 ASP A N 1
ATOM 684 C CA . ASP A 1 82 ? -26.182 -6.771 31.366 1.00 90.00 82 ASP A CA 1
ATOM 685 C C . ASP A 1 82 ? -25.948 -6.529 32.870 1.00 90.00 82 ASP A C 1
ATOM 687 O O . ASP A 1 82 ? -26.788 -6.892 33.698 1.00 90.00 82 ASP A O 1
ATOM 691 N N . LEU A 1 83 ? -24.847 -5.861 33.241 1.00 87.06 83 LEU A N 1
ATOM 692 C CA . LEU A 1 83 ? -24.548 -5.481 34.630 1.00 87.06 83 LEU A CA 1
ATOM 693 C C . LEU A 1 83 ? -25.568 -4.498 35.216 1.00 87.06 83 LEU A C 1
ATOM 695 O O . LEU A 1 83 ? -25.932 -4.610 36.388 1.00 87.06 83 LEU A O 1
ATOM 699 N N . ILE A 1 84 ? -26.034 -3.532 34.420 1.00 85.50 84 ILE A N 1
ATOM 700 C CA . ILE A 1 84 ? -27.072 -2.588 34.853 1.00 85.50 84 ILE A CA 1
ATOM 701 C C . ILE A 1 84 ? -28.404 -3.326 35.055 1.00 85.50 84 ILE A C 1
ATOM 703 O O . ILE A 1 84 ? -29.134 -3.025 36.002 1.00 85.50 84 ILE A O 1
ATOM 707 N N . MET A 1 85 ? -28.721 -4.300 34.196 1.00 84.44 85 MET A N 1
ATOM 708 C CA . MET A 1 85 ? -29.972 -5.061 34.263 1.00 84.44 85 MET A CA 1
ATOM 709 C C . MET A 1 85 ? -29.996 -6.120 35.375 1.00 84.44 85 MET A C 1
ATOM 711 O O . MET A 1 85 ? -31.072 -6.432 35.885 1.00 84.44 85 MET A O 1
ATOM 715 N N . SER A 1 86 ? -28.848 -6.669 35.783 1.00 80.56 86 SER A N 1
ATOM 716 C CA . SER A 1 86 ? -28.777 -7.827 36.689 1.00 80.56 86 SER A CA 1
ATOM 717 C C . SER A 1 86 ? -29.075 -7.529 38.169 1.00 80.56 86 SER A C 1
ATOM 719 O O . SER A 1 86 ? -28.973 -8.428 39.001 1.00 80.56 86 SER A O 1
ATOM 721 N N . THR A 1 87 ? -29.477 -6.304 38.539 1.00 64.00 87 THR A N 1
ATOM 722 C CA . THR A 1 87 ? -29.695 -5.831 39.933 1.00 64.00 87 THR A CA 1
ATOM 723 C C . THR A 1 87 ? -28.472 -5.938 40.861 1.00 64.00 87 THR A C 1
ATOM 725 O O . THR A 1 87 ? -28.581 -5.700 42.061 1.00 64.00 87 THR A O 1
ATOM 728 N N . GLN A 1 88 ? -27.288 -6.248 40.323 1.00 70.06 88 GLN A N 1
ATOM 729 C CA . GLN A 1 88 ? -26.060 -6.488 41.096 1.00 70.06 88 GLN A CA 1
ATOM 730 C C . GLN A 1 88 ? -25.323 -5.209 41.524 1.00 70.06 88 GLN A C 1
ATOM 732 O O . GLN A 1 88 ? -24.329 -5.286 42.246 1.00 70.06 88 GLN A O 1
ATOM 737 N N . LEU A 1 89 ? -25.785 -4.034 41.090 1.00 78.81 89 LEU A N 1
ATOM 738 C CA . LEU A 1 89 ? -25.109 -2.760 41.319 1.00 78.81 89 LEU A CA 1
ATOM 739 C C . LEU A 1 89 ? -25.860 -1.879 42.320 1.00 78.81 89 LEU A C 1
ATOM 741 O O . LEU A 1 89 ? -27.083 -1.756 42.286 1.00 78.81 89 LEU A O 1
ATOM 745 N N . THR A 1 90 ? -25.099 -1.199 43.177 1.00 85.94 90 THR A N 1
ATOM 746 C CA . THR A 1 90 ? -25.600 -0.077 43.982 1.00 85.94 90 THR A CA 1
ATOM 747 C C . THR A 1 90 ? -25.938 1.114 43.079 1.00 85.94 90 THR A C 1
ATOM 749 O O . THR A 1 90 ? -25.455 1.191 41.950 1.00 85.94 90 THR A O 1
ATOM 752 N N . GLU A 1 91 ? -26.701 2.100 43.561 1.00 84.12 91 GLU A N 1
ATOM 753 C CA . GLU A 1 91 ? -27.002 3.320 42.783 1.00 84.12 91 GLU A CA 1
ATOM 754 C C . GLU A 1 91 ? -25.738 4.027 42.264 1.00 84.12 91 GLU A C 1
ATOM 756 O O . GLU A 1 91 ? -25.692 4.492 41.122 1.00 84.12 91 GLU A O 1
ATOM 761 N N . GLN A 1 92 ? -24.680 4.064 43.081 1.00 86.06 92 GLN A N 1
ATOM 762 C CA . GLN A 1 92 ? -23.386 4.611 42.682 1.00 86.06 92 GLN A CA 1
ATOM 763 C C . GLN A 1 92 ? -22.706 3.747 41.609 1.00 86.06 92 GLN A C 1
ATOM 765 O O . GLN A 1 92 ? -22.148 4.297 40.660 1.00 86.06 92 GLN A O 1
ATOM 770 N N . GLY A 1 93 ? -22.799 2.417 41.717 1.00 83.94 93 GLY A N 1
ATOM 771 C CA . GLY A 1 93 ? -22.321 1.487 40.692 1.00 83.94 93 GLY A CA 1
ATOM 772 C C . GLY A 1 93 ? -23.042 1.682 39.358 1.00 83.94 93 GLY A C 1
ATOM 773 O O . GLY A 1 93 ? -22.389 1.825 38.333 1.00 83.94 93 GLY A O 1
ATOM 774 N N . ILE A 1 94 ? -24.372 1.820 39.374 1.00 86.88 94 ILE A N 1
ATOM 775 C CA . ILE A 1 94 ? -25.174 2.108 38.173 1.00 86.88 94 ILE A CA 1
ATOM 776 C C . ILE A 1 94 ? -24.725 3.420 37.522 1.00 86.88 94 ILE A C 1
ATOM 778 O O . ILE A 1 94 ? -24.606 3.501 36.299 1.00 86.88 94 ILE A O 1
ATOM 782 N N . LYS A 1 95 ? -24.472 4.461 38.324 1.00 89.75 95 LYS A N 1
ATOM 783 C CA . LYS A 1 95 ? -24.000 5.752 37.810 1.00 89.75 95 LYS A CA 1
ATOM 784 C C . LYS A 1 95 ? -22.629 5.628 37.139 1.00 89.75 95 LYS A C 1
ATOM 786 O O . LYS A 1 95 ? -22.460 6.182 36.057 1.00 89.75 95 LYS A O 1
ATOM 791 N N . GLN A 1 96 ? -21.696 4.898 37.749 1.00 88.88 96 GLN A N 1
ATOM 792 C CA . GLN A 1 96 ? -20.369 4.664 37.176 1.00 88.88 96 GLN A CA 1
ATOM 793 C C . GLN A 1 96 ? -20.458 3.846 35.883 1.00 88.88 96 GLN A C 1
ATOM 795 O O . GLN A 1 96 ? -19.947 4.272 34.857 1.00 88.88 96 GLN A O 1
ATOM 800 N N . THR A 1 97 ? -21.200 2.737 35.880 1.00 88.81 97 THR A N 1
ATOM 801 C CA . THR A 1 97 ? -21.345 1.885 34.690 1.00 88.81 97 THR A CA 1
ATOM 802 C C . THR A 1 97 ? -22.003 2.624 33.520 1.00 88.81 97 THR A C 1
ATOM 804 O O . THR A 1 97 ? -21.645 2.396 32.367 1.00 88.81 97 THR A O 1
ATOM 807 N N . LYS A 1 98 ? -22.917 3.569 33.787 1.00 88.88 98 LYS A N 1
ATOM 808 C CA . LYS A 1 98 ? -23.461 4.466 32.751 1.00 88.88 98 LYS A CA 1
ATOM 809 C C . LYS A 1 98 ? -22.417 5.431 32.183 1.00 88.88 98 LYS A C 1
ATOM 811 O O . LYS A 1 98 ? -22.480 5.741 30.996 1.00 88.88 98 LYS A O 1
ATOM 816 N N . GLN A 1 99 ? -21.485 5.918 33.003 1.00 93.06 99 GLN A N 1
ATOM 817 C CA . GLN A 1 99 ? -20.369 6.737 32.517 1.00 93.06 99 GLN A CA 1
ATOM 818 C C . GLN A 1 99 ? -19.437 5.901 31.639 1.00 93.06 99 GLN A C 1
ATOM 820 O O . GLN A 1 99 ? -19.178 6.291 30.504 1.00 93.06 99 GLN A O 1
ATOM 825 N N . ASP A 1 100 ? -19.057 4.709 32.100 1.00 90.56 100 ASP A N 1
ATOM 826 C CA . ASP A 1 100 ? 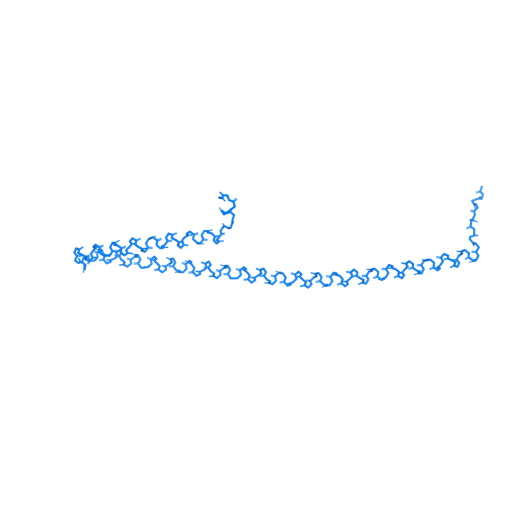-18.208 3.788 31.338 1.00 90.56 100 ASP A CA 1
ATOM 827 C C . ASP A 1 100 ? -18.851 3.431 29.985 1.00 90.56 100 ASP A C 1
ATOM 829 O O . ASP A 1 100 ? -18.193 3.410 28.946 1.00 90.56 100 ASP A O 1
ATOM 833 N N . GLN A 1 101 ? -20.170 3.208 29.965 1.00 91.12 101 GLN A N 1
ATOM 834 C CA . GLN A 1 101 ? -20.919 2.977 28.733 1.00 91.12 101 GLN A CA 1
ATOM 835 C C . GLN A 1 101 ? -20.871 4.178 27.779 1.00 91.12 101 GLN A C 1
ATOM 837 O O . GLN A 1 101 ? -20.709 3.994 26.569 1.00 91.12 101 GLN A O 1
ATOM 842 N N . GLN A 1 102 ? -21.019 5.399 28.296 1.00 93.25 102 GLN A N 1
ATOM 843 C CA . GLN A 1 102 ? -20.935 6.606 27.477 1.00 93.25 102 GLN A CA 1
ATOM 844 C C . GLN A 1 102 ? -19.540 6.755 26.858 1.00 93.25 102 GLN A C 1
ATOM 846 O O . GLN A 1 102 ? -19.429 7.087 25.676 1.00 93.25 102 GLN A O 1
ATOM 851 N N . ASP A 1 103 ? -18.491 6.459 27.621 1.00 94.44 103 ASP A N 1
ATOM 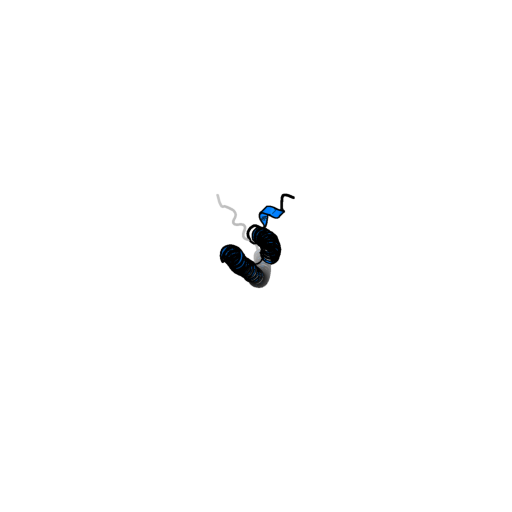852 C CA . ASP A 1 103 ? -17.113 6.502 27.140 1.00 94.44 103 ASP A CA 1
ATOM 853 C C . ASP A 1 103 ? -16.870 5.456 26.044 1.00 94.44 103 ASP A C 1
ATOM 855 O O . ASP A 1 103 ? -16.353 5.796 24.978 1.00 94.44 103 ASP A O 1
ATOM 859 N N . ILE A 1 104 ? -17.354 4.221 26.229 1.00 92.50 104 ILE A N 1
ATOM 860 C CA . ILE A 1 104 ? -17.316 3.172 25.194 1.00 92.50 104 ILE A CA 1
ATOM 861 C C . ILE A 1 104 ? -18.008 3.651 23.908 1.00 92.50 104 ILE A C 1
ATOM 863 O O . ILE A 1 104 ? -17.457 3.513 22.816 1.00 92.50 104 ILE A O 1
ATOM 867 N N . MET A 1 105 ? -19.197 4.252 24.010 1.00 92.44 105 MET A N 1
ATOM 868 C CA . MET A 1 105 ? -19.942 4.753 22.847 1.00 92.44 105 MET A CA 1
ATOM 869 C C . MET A 1 105 ? -19.213 5.893 22.122 1.00 92.44 105 MET A C 1
ATOM 871 O O . MET A 1 105 ? -19.224 5.958 20.884 1.00 92.44 105 MET A O 1
ATOM 875 N N . ASN A 1 106 ? -18.555 6.776 22.873 1.00 95.50 106 ASN A N 1
ATOM 876 C CA . ASN A 1 106 ? -17.741 7.851 22.315 1.00 95.50 106 ASN A CA 1
ATOM 877 C C . ASN A 1 106 ? -16.542 7.282 21.539 1.00 95.50 106 ASN A C 1
ATOM 879 O O . ASN A 1 106 ? -16.297 7.695 20.403 1.00 95.50 106 ASN A O 1
ATOM 883 N N . GLU A 1 107 ? -15.836 6.297 22.099 1.00 94.06 107 GLU A N 1
ATOM 884 C CA . GLU A 1 107 ? -14.713 5.637 21.421 1.00 94.06 107 GLU A CA 1
ATOM 885 C C . GLU A 1 107 ? -15.163 4.849 20.185 1.00 94.06 107 GLU A C 1
ATOM 887 O O . GLU A 1 107 ? -14.567 4.981 19.115 1.00 94.06 107 GLU A O 1
ATOM 892 N N . MET A 1 108 ? -16.283 4.120 20.259 1.00 93.12 108 MET A N 1
ATOM 893 C CA . MET A 1 108 ? -16.874 3.458 19.089 1.00 93.12 108 MET A CA 1
ATOM 894 C C . MET A 1 108 ? -17.168 4.447 17.956 1.00 93.12 108 MET A C 1
ATOM 896 O O . MET A 1 108 ? -16.971 4.119 16.787 1.00 93.12 108 MET A O 1
ATOM 900 N N . THR A 1 109 ? -17.626 5.657 18.279 1.00 93.25 109 THR A N 1
ATOM 901 C CA . THR A 1 109 ? -17.897 6.703 17.281 1.00 93.25 109 THR A CA 1
ATOM 902 C C . THR A 1 109 ? -16.610 7.183 16.609 1.00 93.25 109 THR A C 1
ATOM 904 O O . THR A 1 109 ? -16.578 7.333 15.387 1.00 93.25 109 THR A O 1
ATOM 907 N N . LYS A 1 110 ? -15.524 7.355 17.374 1.00 93.62 110 LYS A N 1
ATOM 908 C CA . LYS A 1 110 ? -14.204 7.705 16.826 1.00 93.62 110 LYS A CA 1
ATOM 909 C C . LYS A 1 110 ? -13.662 6.608 15.907 1.00 93.62 110 LYS A C 1
ATOM 911 O O . LYS A 1 110 ? -13.180 6.913 14.820 1.00 93.62 110 LYS A O 1
ATOM 916 N N . ILE A 1 111 ? -13.786 5.341 16.309 1.00 90.31 111 ILE A N 1
ATOM 917 C CA . ILE A 1 111 ? -13.334 4.190 15.511 1.00 90.31 111 ILE A CA 1
ATOM 918 C C . ILE A 1 111 ? -14.126 4.082 14.203 1.00 90.31 111 ILE A C 1
ATOM 920 O O . ILE A 1 111 ? -13.523 3.859 13.157 1.00 90.31 111 ILE A O 1
ATOM 924 N N . LYS A 1 112 ? -15.453 4.280 14.237 1.00 89.56 112 LYS A N 1
ATOM 925 C CA . LYS A 1 112 ? -16.294 4.306 13.025 1.00 89.56 112 LYS A CA 1
ATOM 926 C C . LYS A 1 112 ? -15.852 5.390 12.055 1.00 89.56 112 LYS A C 1
ATOM 928 O O . LYS A 1 112 ? -15.635 5.094 10.891 1.00 89.56 112 LYS A O 1
ATOM 933 N N . LYS A 1 113 ? -15.630 6.610 12.550 1.00 91.25 113 LYS A N 1
ATOM 934 C CA . LYS A 1 113 ? -15.156 7.711 11.709 1.00 91.25 113 LYS A CA 1
ATOM 935 C C . LYS A 1 113 ? -13.808 7.388 11.055 1.00 91.25 113 LYS A C 1
ATOM 937 O O . LYS A 1 113 ? -13.648 7.588 9.859 1.00 91.25 113 LYS A O 1
ATOM 942 N N . ALA A 1 11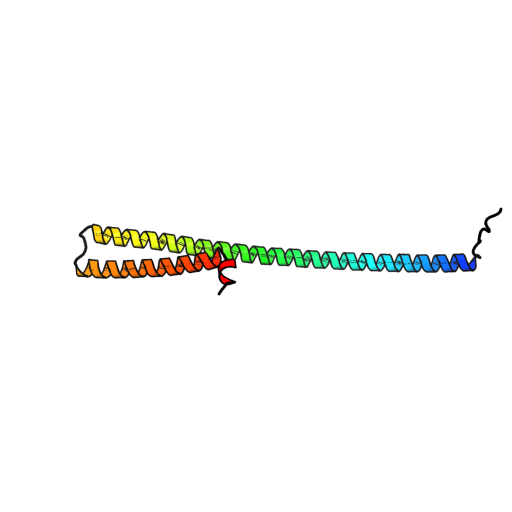4 ? -12.866 6.836 11.820 1.00 85.69 114 ALA A N 1
ATOM 943 C CA . ALA A 1 114 ? -11.574 6.414 11.281 1.00 85.69 114 ALA A CA 1
ATOM 944 C C . ALA A 1 114 ? -11.716 5.292 10.234 1.00 85.69 114 ALA A C 1
ATOM 946 O O . ALA A 1 114 ? -10.983 5.274 9.252 1.00 85.69 114 ALA A O 1
ATOM 947 N N . LEU A 1 115 ? -12.657 4.361 10.422 1.00 86.50 115 LEU A N 1
ATOM 948 C CA . LEU A 1 115 ? -12.985 3.342 9.422 1.00 86.50 115 LEU A CA 1
ATOM 949 C C . LEU A 1 115 ? -13.559 3.954 8.149 1.00 86.50 115 LEU A C 1
ATOM 951 O O . LEU A 1 115 ? -13.144 3.546 7.073 1.00 86.50 115 LEU A O 1
ATOM 955 N N . ASP A 1 116 ? -14.467 4.920 8.259 1.00 85.62 116 ASP A N 1
ATOM 956 C CA . ASP A 1 116 ? -15.071 5.585 7.102 1.00 85.62 116 ASP A CA 1
ATOM 957 C C . ASP A 1 116 ? -14.013 6.353 6.288 1.00 85.62 116 ASP A C 1
ATOM 959 O O . ASP A 1 116 ? -13.985 6.255 5.064 1.00 85.62 116 ASP A O 1
ATOM 963 N N . GLU A 1 117 ? -13.080 7.033 6.965 1.00 85.88 117 GLU A N 1
ATOM 964 C CA . GLU A 1 117 ? -11.942 7.728 6.338 1.00 85.88 117 GLU A CA 1
ATOM 965 C C . GLU A 1 117 ? -10.987 6.767 5.612 1.00 85.88 117 GLU A C 1
ATOM 967 O O . GLU A 1 117 ? -10.402 7.115 4.585 1.00 85.88 117 GLU A O 1
ATOM 972 N N . ILE A 1 118 ? -10.831 5.549 6.138 1.00 82.25 118 ILE A N 1
ATOM 973 C CA . ILE A 1 118 ? -10.055 4.491 5.496 1.00 82.25 118 ILE A CA 1
ATOM 974 C C . ILE A 1 118 ? -10.859 3.963 4.300 1.00 82.25 118 ILE A C 1
ATOM 976 O O . ILE A 1 118 ? -10.396 4.077 3.170 1.00 82.25 118 ILE A O 1
ATOM 980 N N . VAL A 1 119 ? -12.072 3.443 4.507 1.00 75.12 119 VAL A N 1
ATOM 981 C CA . VAL A 1 119 ? -12.903 2.731 3.512 1.00 75.12 119 VAL A CA 1
ATOM 982 C C . VAL A 1 119 ? -13.327 3.604 2.321 1.00 75.12 119 VAL A C 1
ATOM 984 O O . VAL A 1 119 ? -13.404 3.096 1.202 1.00 75.12 119 VAL A O 1
ATOM 987 N N . ASP A 1 120 ? -13.539 4.908 2.520 1.00 71.69 120 ASP A N 1
ATOM 988 C CA . ASP A 1 120 ? -13.911 5.846 1.455 1.00 71.69 120 ASP A CA 1
ATOM 989 C C . ASP A 1 120 ? -13.002 7.094 1.414 1.00 71.69 120 ASP A C 1
ATOM 991 O O . ASP A 1 120 ? -13.356 8.157 1.937 1.00 71.69 120 ASP A O 1
ATOM 995 N N . PRO A 1 121 ? -11.855 7.031 0.710 1.00 56.94 121 PRO A N 1
ATOM 996 C CA . PRO A 1 121 ? -10.937 8.163 0.598 1.00 56.94 121 PRO A CA 1
ATOM 997 C C . PRO A 1 121 ? -11.489 9.350 -0.217 1.00 56.94 121 PRO A C 1
ATOM 999 O O . PRO A 1 121 ? -10.854 10.406 -0.249 1.00 56.94 121 PRO A O 1
ATOM 1002 N N . LYS A 1 122 ? -12.647 9.228 -0.892 1.00 50.66 122 LYS A N 1
ATOM 1003 C CA . LYS A 1 122 ? -13.248 10.337 -1.664 1.00 50.66 122 LYS A CA 1
ATOM 1004 C C . LYS A 1 122 ? -14.069 11.298 -0.808 1.00 50.66 122 LYS A C 1
ATOM 1006 O O . LYS A 1 122 ? -14.314 12.425 -1.232 1.00 50.66 122 LYS A O 1
ATOM 1011 N N . SER A 1 123 ? -14.439 10.897 0.403 1.00 46.72 123 SER A N 1
ATOM 1012 C CA . SER A 1 123 ? -15.184 11.737 1.345 1.00 46.72 123 SER A CA 1
ATOM 1013 C C . SER A 1 123 ? -14.355 12.903 1.927 1.00 46.72 123 SER A C 1
ATOM 1015 O O . SER A 1 123 ? -14.926 13.896 2.373 1.00 46.72 123 SER A O 1
ATOM 1017 N N . GLY A 1 124 ? -13.017 12.850 1.837 1.00 46.31 124 GLY A N 1
ATOM 1018 C CA . GLY A 1 124 ? -12.096 13.907 2.287 1.00 46.31 124 GLY A CA 1
ATOM 1019 C C . GLY A 1 124 ? -11.706 14.962 1.237 1.00 46.31 124 GLY A C 1
ATOM 1020 O O . GLY A 1 124 ? -10.936 15.862 1.553 1.00 46.31 124 GLY A O 1
ATOM 1021 N N . GLN A 1 125 ? -12.203 14.876 -0.005 1.00 41.06 125 GLN A N 1
ATOM 1022 C CA . GLN A 1 125 ? -11.919 15.862 -1.072 1.00 41.06 125 GLN A CA 1
ATOM 1023 C C . GLN A 1 125 ? -12.951 17.007 -1.152 1.00 41.06 125 GLN A C 1
ATOM 1025 O O . GLN A 1 125 ? -12.860 17.862 -2.033 1.00 41.06 125 GLN A O 1
ATOM 1030 N N . HIS A 1 126 ? -13.918 17.045 -0.230 1.00 40.56 126 HIS A N 1
ATOM 1031 C CA . HIS A 1 126 ? -14.966 18.071 -0.156 1.00 40.56 126 HIS A CA 1
ATOM 1032 C C . HIS A 1 126 ? -15.056 18.759 1.217 1.00 40.56 126 HIS A C 1
ATOM 1034 O O . HIS A 1 126 ? -16.152 19.115 1.654 1.00 40.56 126 HIS A O 1
ATOM 1040 N N . MET A 1 127 ? -13.920 18.972 1.887 1.00 37.53 127 MET A N 1
ATOM 1041 C CA . MET A 1 127 ? -13.817 19.909 3.015 1.00 37.53 127 MET A CA 1
ATOM 1042 C C . MET A 1 127 ? -12.691 20.909 2.790 1.00 37.53 127 MET A C 1
ATOM 1044 O O . MET A 1 127 ? -11.616 20.479 2.317 1.00 37.53 127 MET A O 1
#

Sequence (127 aa):
MNTPSYELTLAERDNYLVQIEAQIEAKRNLLLGKRKFLENTLKENQFLEGVKNDYHKYYDYIAKQKMDELRAMGILKQYTDDLIMSTQLTEQGIKQTKQDQQDIMNEMTKIKKALDEIVDPKSGQHM

Radius of gyration: 37.48 Å; chains: 1; bounding box: 59×28×120 Å

pLDDT: mean 86.88, std 15.15, range [35.34, 98.25]

Organism: NCBI:txid1070528

Foldseek 3Di:
DDDPPPPDDPVRVVVVVVVVVVVVVVVVVVVVVVVVVVVVVVVVVVVVVVVVVVVVVVLVVLLVVLVVVLVVLVVLLVVLVVVLVVPPD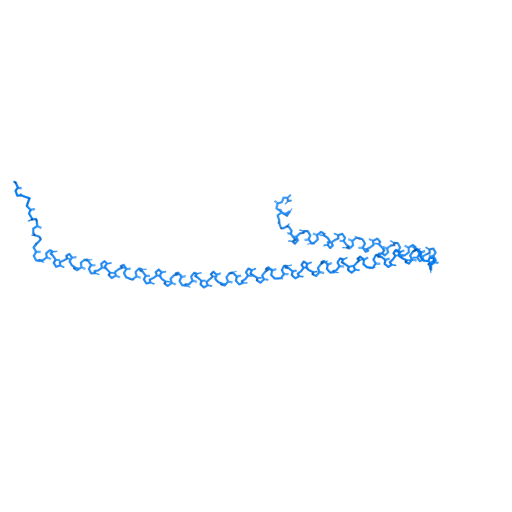DPVRVVVSVVVNVVSVVVSVVSVVVSCCSVDVPVVVPD